Protein AF-A0A7L3LLZ7-F1 (afdb_monomer)

Organism: NCBI:txid2529409

Secondary structure (DSSP, 8-sta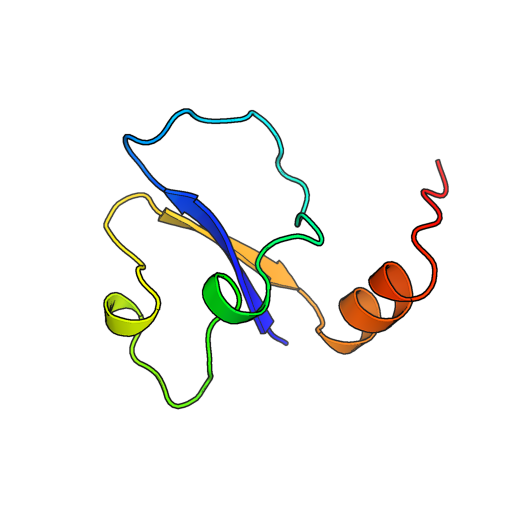te):
-EEEEEE-TTS------S--SS-HHHHBPPTTS-TTTTT--TT-EEEEE-HHHHHHHHHS-----

Structure (mmCIF, N/CA/C/O backbone):
data_AF-A0A7L3LLZ7-F1
#
_entry.id   AF-A0A7L3LLZ7-F1
#
loop_
_atom_site.group_PDB
_atom_site.id
_atom_site.type_symbol
_atom_site.label_atom_id
_atom_site.label_alt_id
_atom_site.label_comp_id
_atom_site.label_asym_id
_atom_site.label_entity_id
_atom_site.label_seq_id
_atom_site.pdbx_PDB_ins_code
_atom_site.Cartn_x
_atom_site.Cartn_y
_atom_site.Cartn_z
_atom_site.occupancy
_atom_site.B_iso_or_equiv
_atom_site.auth_seq_id
_atom_site.auth_comp_id
_atom_site.auth_asym_id
_atom_site.auth_atom_id
_atom_site.pdbx_PDB_model_num
ATOM 1 N N . ASP A 1 1 ? -6.679 0.387 -7.133 1.00 83.12 1 ASP A N 1
ATOM 2 C CA . ASP A 1 1 ? -5.402 1.016 -6.719 1.00 83.12 1 ASP A CA 1
ATOM 3 C C . ASP A 1 1 ? -5.017 0.518 -5.335 1.00 83.12 1 ASP A C 1
ATOM 5 O O . ASP A 1 1 ? -5.893 0.041 -4.626 1.00 83.12 1 ASP A O 1
ATOM 9 N N . THR A 1 2 ? -3.745 0.588 -4.948 1.00 90.25 2 THR A N 1
ATOM 10 C CA . THR A 1 2 ? -3.266 0.119 -3.638 1.00 90.25 2 THR A CA 1
ATOM 11 C C . THR A 1 2 ? -2.176 1.027 -3.064 1.00 90.25 2 THR A C 1
ATOM 13 O O . THR A 1 2 ? -1.570 1.829 -3.781 1.00 90.25 2 THR A O 1
ATOM 16 N N . MET A 1 3 ? -1.947 0.919 -1.752 1.00 91.81 3 MET A N 1
ATOM 17 C CA . MET A 1 3 ? -0.930 1.675 -1.018 1.00 91.81 3 MET A CA 1
ATOM 18 C C . MET A 1 3 ? 0.033 0.742 -0.292 1.00 91.81 3 MET A C 1
ATOM 20 O O . MET A 1 3 ? -0.398 -0.201 0.373 1.00 91.81 3 MET A O 1
ATOM 24 N N . LYS A 1 4 ? 1.331 1.057 -0.341 1.00 91.19 4 LYS A N 1
ATOM 25 C CA . LYS A 1 4 ? 2.376 0.346 0.410 1.00 91.19 4 LYS A CA 1
ATOM 2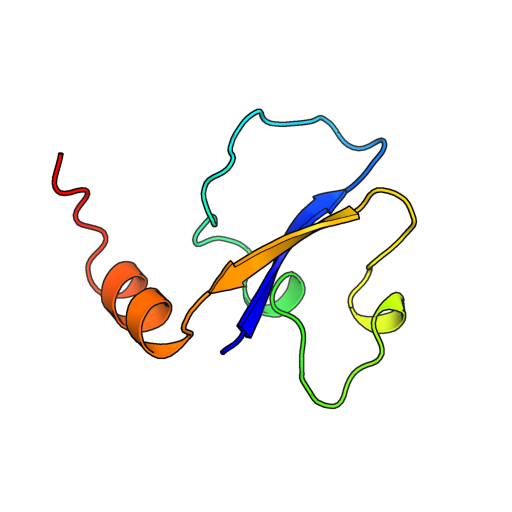6 C C . LYS A 1 4 ? 3.244 1.314 1.206 1.00 91.19 4 LYS A C 1
ATOM 28 O O . LYS A 1 4 ? 3.647 2.352 0.686 1.00 91.19 4 LYS A O 1
ATOM 33 N N . ILE A 1 5 ? 3.571 0.961 2.448 1.00 90.25 5 ILE A N 1
ATOM 34 C CA . ILE A 1 5 ? 4.569 1.683 3.249 1.00 90.25 5 ILE A CA 1
ATOM 35 C C . ILE A 1 5 ? 5.959 1.446 2.656 1.00 90.25 5 ILE A C 1
ATOM 37 O O . ILE A 1 5 ? 6.411 0.304 2.586 1.00 90.25 5 ILE A O 1
ATOM 41 N N . ILE A 1 6 ? 6.635 2.529 2.262 1.00 88.44 6 ILE A N 1
ATOM 42 C CA . ILE A 1 6 ? 8.005 2.490 1.719 1.00 88.44 6 ILE A CA 1
ATOM 43 C C . ILE A 1 6 ? 9.039 3.058 2.695 1.00 88.44 6 ILE A C 1
ATOM 45 O O . ILE A 1 6 ? 10.201 2.668 2.655 1.00 88.44 6 ILE A O 1
ATOM 49 N N . HIS A 1 7 ? 8.626 3.926 3.622 1.00 85.31 7 HIS A N 1
ATOM 50 C CA . HIS A 1 7 ? 9.508 4.454 4.657 1.00 85.31 7 HIS A CA 1
ATOM 51 C C . HIS A 1 7 ? 8.735 4.804 5.930 1.00 85.31 7 HIS A C 1
ATOM 53 O O . HIS A 1 7 ? 7.621 5.325 5.878 1.00 85.31 7 HIS A O 1
ATOM 59 N N . GLN A 1 8 ? 9.351 4.549 7.086 1.00 82.62 8 GLN A N 1
ATOM 60 C CA . GLN A 1 8 ? 8.866 5.007 8.385 1.00 82.62 8 GLN A CA 1
ATOM 61 C C . GLN A 1 8 ? 9.856 6.004 8.972 1.00 82.62 8 GLN A C 1
ATOM 63 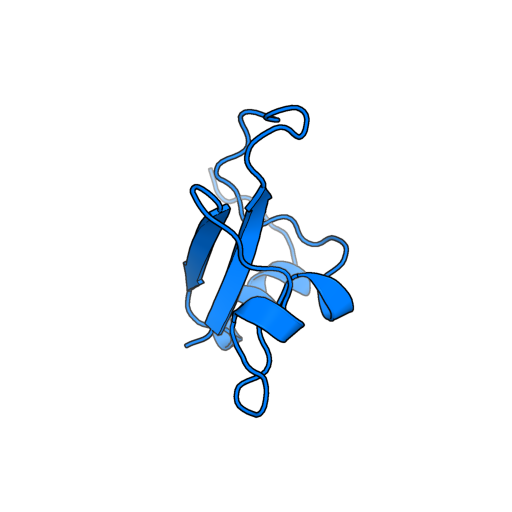O O . GLN A 1 8 ? 11.038 5.683 9.133 1.00 82.62 8 GLN A O 1
ATOM 68 N N . ALA A 1 9 ? 9.348 7.175 9.351 1.00 72.75 9 ALA A N 1
ATOM 69 C CA . ALA A 1 9 ? 10.132 8.180 10.042 1.00 72.75 9 ALA A CA 1
ATOM 70 C C . ALA A 1 9 ? 10.835 7.586 11.270 1.00 72.75 9 ALA A C 1
ATOM 72 O O . ALA A 1 9 ? 10.267 6.793 12.023 1.00 72.75 9 ALA A O 1
ATOM 73 N N . HIS A 1 10 ? 12.101 7.969 11.441 1.00 66.31 10 HIS A N 1
ATOM 74 C CA . HIS A 1 10 ? 12.996 7.559 12.529 1.00 66.31 10 HIS A CA 1
ATOM 75 C C . HIS A 1 10 ? 13.529 6.114 12.446 1.00 66.31 10 HIS A C 1
ATOM 77 O O . HIS A 1 1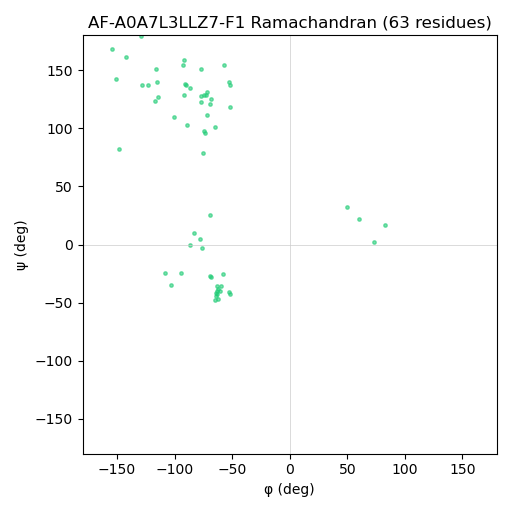0 ? 14.302 5.704 13.313 1.00 66.31 10 HIS A O 1
ATOM 83 N N . LYS A 1 11 ? 13.197 5.351 11.396 1.00 58.62 11 LYS A N 1
ATOM 84 C CA . LYS A 1 11 ? 13.996 4.192 10.959 1.00 58.62 11 LYS A CA 1
ATOM 85 C C . LYS A 1 11 ? 15.019 4.643 9.910 1.00 58.62 11 LYS A C 1
ATOM 87 O O . LYS A 1 11 ? 14.84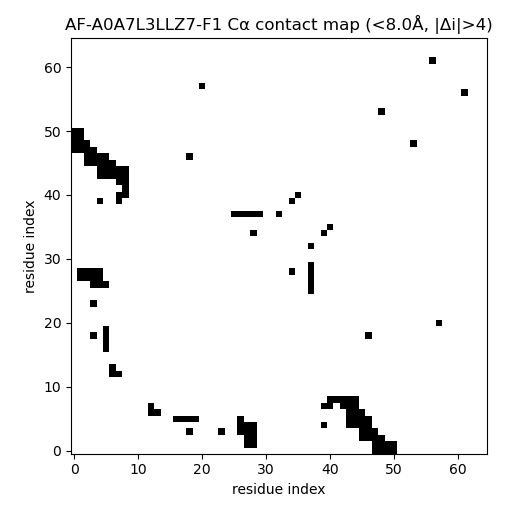9 5.697 9.300 1.00 58.62 11 LYS A O 1
ATOM 92 N N . SER A 1 12 ? 16.098 3.879 9.710 1.00 56.91 12 SER A N 1
ATOM 93 C CA . SER A 1 12 ? 17.111 4.203 8.695 1.00 56.91 12 SER A CA 1
ATOM 94 C C . SER A 1 12 ? 16.445 4.425 7.336 1.00 56.91 12 SER A C 1
ATOM 96 O O . SER A 1 12 ? 15.793 3.526 6.810 1.00 56.91 12 SER A O 1
ATOM 98 N N . LYS A 1 13 ? 16.588 5.635 6.785 1.00 53.03 13 LYS A N 1
ATOM 99 C CA . LYS A 1 13 ? 16.087 5.976 5.455 1.00 53.03 13 LYS A CA 1
ATOM 100 C C . LYS A 1 13 ? 17.003 5.335 4.422 1.00 53.03 13 LYS A C 1
ATOM 102 O O . LYS A 1 13 ? 18.071 5.865 4.128 1.00 53.03 13 LYS A O 1
ATOM 107 N N . THR A 1 14 ? 16.620 4.177 3.895 1.00 54.81 14 THR A N 1
ATOM 108 C CA . THR A 1 14 ? 17.165 3.733 2.614 1.00 54.81 14 THR A CA 1
ATOM 109 C C . THR A 1 14 ? 16.596 4.686 1.566 1.00 54.81 14 THR A C 1
ATOM 111 O O . THR A 1 14 ? 15.394 4.931 1.531 1.00 54.81 14 THR A O 1
ATOM 114 N N . GLY A 1 15 ? 17.452 5.325 0.767 1.00 55.91 15 GLY A N 1
ATOM 115 C CA . GLY A 1 15 ? 17.046 6.293 -0.264 1.00 55.91 15 GLY A CA 1
ATOM 116 C C . GLY A 1 15 ? 16.301 5.664 -1.448 1.00 55.91 15 GLY A C 1
ATOM 117 O O . GLY A 1 15 ? 16.364 6.187 -2.556 1.00 55.91 15 GLY A O 1
ATOM 118 N N . GLU A 1 16 ? 15.650 4.524 -1.237 1.00 56.72 16 GLU A N 1
ATOM 119 C CA . GLU A 1 16 ? 14.945 3.777 -2.262 1.00 56.72 16 GLU A CA 1
ATOM 120 C C . GLU A 1 16 ? 13.505 4.277 -2.342 1.00 56.72 16 GLU A C 1
ATOM 122 O O . GLU A 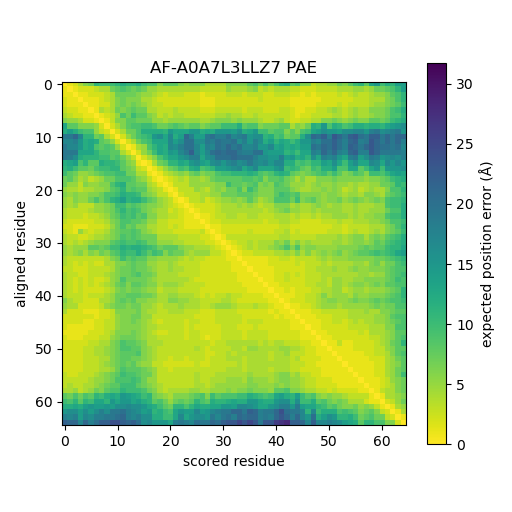1 16 ? 12.656 3.962 -1.515 1.00 56.72 16 GLU A O 1
ATOM 127 N N . LEU A 1 17 ? 13.236 5.081 -3.370 1.00 62.19 17 LEU A N 1
ATOM 128 C CA . LEU A 1 17 ? 11.888 5.530 -3.740 1.00 62.19 17 LEU A CA 1
ATOM 129 C C . LEU A 1 17 ? 11.098 4.447 -4.494 1.00 62.19 17 LEU A C 1
ATOM 131 O O . LEU A 1 17 ? 10.007 4.704 -4.999 1.00 62.19 17 LEU A O 1
ATOM 135 N N . ILE A 1 18 ? 11.673 3.251 -4.622 1.00 68.62 18 ILE A N 1
ATOM 136 C CA . ILE A 1 18 ? 11.098 2.140 -5.369 1.00 68.62 18 ILE A CA 1
ATOM 137 C C . ILE A 1 18 ? 10.236 1.312 -4.419 1.00 68.62 18 ILE A C 1
ATOM 139 O O . ILE A 1 18 ? 10.618 1.023 -3.285 1.00 68.62 18 ILE A O 1
ATOM 143 N N . VAL A 1 19 ? 9.062 0.904 -4.900 1.00 78.88 19 VAL A N 1
ATOM 144 C CA . VAL A 1 19 ? 8.211 -0.061 -4.203 1.00 78.88 19 VAL A CA 1
ATOM 145 C C . VAL A 1 19 ? 8.953 -1.398 -4.155 1.00 78.88 19 VAL A C 1
ATOM 147 O O . VAL A 1 19 ? 8.991 -2.117 -5.151 1.00 78.88 19 VAL A O 1
ATOM 150 N N . SER A 1 20 ? 9.562 -1.730 -3.011 1.00 77.50 20 SER A N 1
ATOM 151 C CA . SER A 1 20 ? 10.217 -3.033 -2.822 1.00 77.50 20 SER A CA 1
ATOM 152 C C . SER A 1 20 ? 9.218 -4.179 -3.057 1.00 77.50 20 SER A C 1
ATOM 154 O O . SER A 1 20 ? 8.007 -4.007 -2.889 1.00 77.50 20 SER A O 1
ATOM 156 N N . LEU A 1 21 ? 9.705 -5.359 -3.440 1.00 82.19 21 LEU A N 1
ATOM 157 C CA . LEU A 1 21 ? 8.900 -6.584 -3.563 1.00 82.19 21 LEU A CA 1
ATOM 158 C C . LEU A 1 21 ? 8.793 -7.369 -2.241 1.00 82.19 21 LEU A C 1
ATOM 160 O O . LEU A 1 21 ? 8.157 -8.423 -2.187 1.00 82.19 21 LEU A O 1
ATOM 164 N N . GLU A 1 22 ? 9.427 -6.867 -1.181 1.00 79.62 22 GLU A N 1
ATOM 165 C CA . GLU A 1 22 ? 9.547 -7.529 0.120 1.00 79.62 22 GLU A CA 1
ATOM 166 C C . GLU A 1 22 ? 8.427 -7.136 1.095 1.00 79.62 22 GLU A C 1
ATOM 168 O O . GLU A 1 22 ? 7.858 -6.046 1.003 1.00 79.62 22 GLU A O 1
ATOM 173 N N . ASP A 1 23 ? 8.127 -8.026 2.050 1.00 82.19 23 ASP A N 1
ATOM 174 C CA . ASP A 1 23 ? 7.1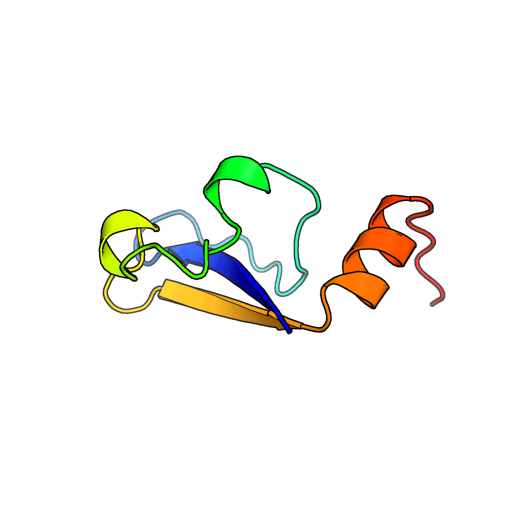84 -7.818 3.167 1.00 82.19 23 ASP A CA 1
ATOM 175 C C . ASP A 1 23 ? 5.791 -7.265 2.773 1.00 82.19 23 ASP A C 1
ATOM 177 O O . ASP A 1 23 ? 5.146 -6.558 3.552 1.00 82.19 23 ASP A O 1
ATOM 181 N N . ASP A 1 24 ? 5.280 -7.617 1.587 1.00 85.38 24 ASP A N 1
ATOM 182 C CA . ASP A 1 24 ? 3.963 -7.172 1.094 1.00 85.38 24 ASP A CA 1
ATOM 183 C C . ASP A 1 24 ? 2.822 -7.422 2.082 1.00 85.38 24 ASP A C 1
ATOM 185 O O . ASP A 1 24 ? 2.015 -6.526 2.318 1.00 85.38 24 ASP A O 1
ATOM 189 N N . ASP A 1 25 ? 2.792 -8.592 2.725 1.00 84.06 25 ASP A N 1
ATOM 190 C CA . ASP A 1 25 ? 1.758 -8.959 3.701 1.00 84.06 25 ASP A CA 1
ATOM 191 C C . ASP A 1 25 ? 1.645 -7.988 4.886 1.00 84.06 25 ASP A C 1
ATOM 193 O O . ASP A 1 25 ? 0.592 -7.905 5.525 1.00 84.06 25 ASP A O 1
ATOM 197 N N . LYS A 1 26 ? 2.735 -7.279 5.206 1.00 83.62 26 LYS A N 1
ATOM 198 C CA . LYS A 1 26 ? 2.799 -6.320 6.316 1.00 83.62 26 LYS A CA 1
ATOM 199 C C . LYS A 1 26 ? 2.725 -4.874 5.848 1.00 83.62 26 LYS A C 1
ATOM 201 O O . LYS A 1 26 ? 2.209 -4.038 6.582 1.00 83.62 26 LYS A O 1
ATOM 206 N N . LEU A 1 27 ? 3.308 -4.574 4.690 1.00 87.94 27 LEU A N 1
ATOM 207 C CA . LEU A 1 27 ? 3.512 -3.206 4.219 1.00 87.94 27 LEU A CA 1
ATOM 208 C C . LEU A 1 27 ? 2.393 -2.720 3.295 1.00 87.94 27 LEU A C 1
ATOM 210 O O . LEU A 1 27 ? 2.201 -1.507 3.200 1.00 87.94 27 LEU A O 1
ATOM 214 N N . ILE A 1 28 ? 1.671 -3.621 2.617 1.00 90.94 28 ILE A N 1
ATOM 215 C CA . ILE A 1 28 ? 0.497 -3.263 1.812 1.00 90.94 28 ILE A CA 1
ATOM 216 C C . ILE A 1 28 ? -0.691 -3.018 2.742 1.00 90.94 28 ILE A C 1
ATOM 218 O O . ILE A 1 28 ? -1.033 -3.838 3.599 1.00 90.94 28 ILE A O 1
ATOM 222 N N . LEU A 1 29 ? -1.330 -1.865 2.567 1.00 91.62 29 LEU A N 1
ATOM 223 C CA . LEU A 1 29 ? -2.501 -1.481 3.340 1.00 91.62 29 LEU A CA 1
ATOM 224 C C . LEU A 1 29 ? -3.702 -2.329 2.914 1.00 91.62 29 LEU A C 1
ATOM 226 O O . LEU A 1 29 ? -4.011 -2.449 1.732 1.00 91.62 29 LEU A O 1
ATOM 230 N N . LYS A 1 30 ? -4.404 -2.886 3.902 1.00 89.62 30 LYS A N 1
ATOM 231 C CA . LYS A 1 30 ? -5.671 -3.594 3.691 1.00 89.62 30 LYS A CA 1
ATOM 232 C C . LYS A 1 30 ? -6.820 -2.595 3.718 1.00 89.62 30 LYS A C 1
ATOM 234 O O . LYS A 1 30 ? -6.870 -1.773 4.632 1.00 89.62 30 LYS A O 1
ATOM 239 N N . GLU A 1 31 ? -7.745 -2.706 2.771 1.00 86.44 31 GLU A N 1
ATOM 240 C CA . GLU A 1 31 ? -8.894 -1.796 2.648 1.00 86.44 31 GLU A CA 1
ATOM 241 C C . GLU A 1 31 ? -9.787 -1.803 3.900 1.00 86.44 31 GLU A C 1
ATOM 243 O O . GLU A 1 31 ? -10.249 -0.754 4.339 1.00 86.44 31 GLU A O 1
ATOM 248 N N . ASP A 1 32 ? -9.938 -2.961 4.550 1.00 89.06 32 ASP A N 1
ATOM 249 C CA . ASP A 1 32 ? -10.727 -3.120 5.780 1.00 89.06 32 ASP A CA 1
ATOM 250 C C . ASP A 1 32 ? -9.973 -2.738 7.074 1.00 89.06 32 ASP A C 1
ATOM 252 O O . ASP A 1 32 ? -10.434 -3.024 8.181 1.00 89.06 32 ASP A O 1
ATOM 256 N N . SER A 1 33 ? -8.785 -2.129 6.975 1.00 88.12 33 SER A N 1
ATOM 257 C CA . SER A 1 33 ? -7.936 -1.797 8.124 1.00 88.12 33 SER A CA 1
ATOM 258 C C . SER A 1 33 ? -7.746 -0.291 8.297 1.00 88.12 33 SER A C 1
ATOM 260 O O . SER A 1 33 ? -7.737 0.488 7.348 1.00 88.12 33 SER A O 1
ATOM 262 N N . THR A 1 34 ? -7.542 0.145 9.541 1.00 91.19 34 THR A N 1
ATOM 263 C CA . THR A 1 34 ? -7.202 1.549 9.816 1.00 91.19 34 THR A CA 1
ATOM 264 C C . THR A 1 34 ? -5.737 1.832 9.481 1.00 91.19 34 THR A C 1
ATOM 266 O O . THR A 1 34 ? -4.877 0.969 9.662 1.00 91.19 34 THR A O 1
ATOM 269 N N . LEU A 1 35 ? -5.415 3.077 9.106 1.00 89.88 35 LEU A N 1
ATOM 270 C CA . LEU A 1 35 ? -4.029 3.515 8.866 1.00 89.88 35 LEU A CA 1
ATOM 271 C C . LEU A 1 35 ? -3.103 3.195 10.053 1.00 89.88 35 LEU A C 1
ATOM 273 O O . LEU A 1 35 ? -1.995 2.697 9.873 1.00 89.88 35 LEU A O 1
ATOM 277 N N . LYS A 1 36 ? -3.590 3.398 11.283 1.00 89.75 36 LYS A N 1
ATOM 278 C CA . LYS A 1 36 ? -2.844 3.067 12.504 1.00 89.75 36 LYS A CA 1
ATOM 279 C C . LYS A 1 36 ? -2.576 1.565 12.630 1.00 89.75 36 LYS A C 1
ATOM 281 O O . LYS A 1 36 ? -1.477 1.179 13.014 1.00 89.75 36 LYS A O 1
ATOM 286 N N . ALA A 1 37 ? -3.560 0.722 12.315 1.00 89.38 37 ALA A N 1
ATOM 287 C CA . ALA A 1 37 ? -3.401 -0.732 12.344 1.00 89.38 37 ALA A CA 1
ATOM 288 C C . ALA A 1 37 ? -2.459 -1.240 11.240 1.00 89.38 37 ALA A C 1
ATOM 290 O O . ALA A 1 37 ? -1.772 -2.235 11.446 1.00 89.38 37 ALA A O 1
ATOM 291 N N . ALA A 1 38 ? -2.369 -0.527 10.114 1.00 88.12 38 ALA A N 1
ATOM 292 C CA . ALA A 1 38 ? -1.369 -0.765 9.074 1.00 88.12 38 ALA A CA 1
ATOM 293 C C . ALA A 1 38 ? 0.039 -0.250 9.440 1.00 88.12 38 ALA A C 1
ATOM 295 O O . ALA A 1 38 ? 0.977 -0.439 8.676 1.00 88.12 38 ALA A O 1
ATOM 296 N N . GLY A 1 39 ? 0.216 0.393 10.601 1.00 88.25 39 GLY A N 1
ATOM 297 C CA . GLY A 1 39 ? 1.513 0.906 11.045 1.00 88.25 39 GLY A CA 1
ATOM 298 C C . GLY A 1 39 ? 1.892 2.269 10.461 1.00 88.25 39 GLY A C 1
ATOM 299 O O . GLY A 1 39 ? 3.061 2.649 10.527 1.00 88.25 39 GLY A O 1
ATOM 300 N N . VAL A 1 40 ? 0.928 3.014 9.910 1.00 89.38 40 VAL A N 1
ATOM 301 C CA . VAL A 1 40 ? 1.132 4.400 9.472 1.00 89.38 40 VAL A CA 1
ATOM 302 C C . VAL A 1 40 ? 1.208 5.314 10.696 1.00 89.38 40 VAL A C 1
ATOM 304 O O . VAL A 1 40 ? 0.328 5.308 11.561 1.00 89.38 40 VAL A O 1
ATOM 307 N N . ALA A 1 41 ? 2.264 6.118 10.748 1.00 90.31 41 ALA A N 1
ATOM 308 C CA . ALA A 1 41 ? 2.512 7.139 11.759 1.00 90.31 41 ALA A CA 1
ATOM 309 C C . ALA A 1 41 ? 2.838 8.487 11.094 1.00 90.31 41 ALA A C 1
ATOM 311 O O . ALA A 1 41 ? 2.890 8.590 9.866 1.00 90.31 41 ALA A O 1
ATOM 312 N N . ASN A 1 42 ? 3.073 9.526 11.902 1.00 88.69 42 ASN A N 1
ATOM 313 C CA . ASN A 1 42 ? 3.563 10.804 11.381 1.00 88.69 42 ASN A CA 1
ATOM 314 C C . ASN A 1 42 ? 4.821 10.588 10.530 1.00 88.69 42 ASN A C 1
ATOM 316 O O . ASN A 1 42 ? 5.660 9.756 10.871 1.00 88.69 42 ASN A O 1
ATOM 320 N N . GLU A 1 43 ? 4.904 11.319 9.415 1.00 88.06 43 GLU A N 1
ATOM 321 C CA . GLU A 1 43 ? 6.036 11.278 8.477 1.00 88.06 43 GLU A CA 1
ATOM 322 C C . GLU A 1 43 ? 6.299 9.890 7.841 1.00 88.06 43 GLU A C 1
ATOM 324 O O . GLU A 1 43 ? 7.390 9.615 7.348 1.00 88.06 43 GLU A O 1
ATOM 329 N N . THR A 1 44 ? 5.298 9.000 7.813 1.00 88.44 44 THR A N 1
ATOM 330 C CA . THR A 1 44 ? 5.365 7.757 7.019 1.00 88.44 44 THR A CA 1
ATOM 331 C C . THR A 1 44 ? 5.218 8.077 5.532 1.00 88.44 44 THR A C 1
ATOM 333 O O . THR A 1 44 ? 4.251 8.729 5.138 1.00 88.44 44 THR A O 1
ATOM 336 N N . GLU A 1 45 ? 6.138 7.588 4.701 1.00 88.81 45 GLU A N 1
ATOM 337 C CA . GLU A 1 45 ? 6.045 7.714 3.242 1.00 88.81 45 GLU A CA 1
ATOM 338 C C . GLU A 1 45 ? 5.336 6.472 2.677 1.00 88.81 45 GLU A C 1
ATOM 340 O O . GLU A 1 45 ? 5.692 5.326 2.985 1.00 88.81 45 GLU A O 1
ATOM 345 N N . LEU A 1 46 ? 4.314 6.709 1.853 1.00 88.88 46 LEU A N 1
ATOM 346 C CA . LEU A 1 46 ? 3.520 5.682 1.183 1.00 88.88 46 LEU A CA 1
ATOM 347 C C . LEU A 1 46 ? 3.717 5.788 -0.328 1.00 88.88 46 LEU A C 1
ATOM 349 O O . LEU A 1 46 ? 3.706 6.886 -0.882 1.00 88.88 46 LEU A O 1
ATOM 353 N N . ALA A 1 47 ? 3.819 4.645 -0.995 1.00 89.19 47 ALA A N 1
ATOM 354 C CA . ALA A 1 47 ? 3.650 4.561 -2.436 1.00 89.19 47 ALA A CA 1
ATOM 355 C C . ALA A 1 47 ? 2.184 4.276 -2.768 1.00 89.19 47 ALA A C 1
ATOM 357 O O . ALA A 1 47 ? 1.565 3.429 -2.125 1.00 89.19 47 ALA A O 1
ATOM 358 N N . PHE A 1 48 ? 1.658 4.950 -3.790 1.00 89.44 48 PHE A N 1
ATOM 359 C CA . PHE A 1 48 ? 0.327 4.714 -4.347 1.00 89.44 48 PHE A CA 1
ATOM 360 C C . PHE A 1 48 ? 0.463 4.257 -5.799 1.00 89.44 48 PHE A C 1
ATOM 362 O O . PHE A 1 48 ? 1.108 4.940 -6.596 1.00 89.44 48 PHE A O 1
ATOM 369 N N . PHE A 1 49 ? -0.086 3.090 -6.128 1.00 88.81 49 PHE A N 1
ATOM 370 C CA . PHE A 1 49 ? 0.116 2.447 -7.428 1.00 88.81 49 PHE A CA 1
ATOM 371 C C . PHE A 1 49 ? -1.034 1.502 -7.800 1.00 88.81 49 PHE A C 1
ATOM 373 O O . PHE A 1 49 ? -1.878 1.149 -6.974 1.00 88.81 49 PHE A O 1
ATOM 380 N N . CYS A 1 50 ? -1.061 1.065 -9.059 1.00 90.50 50 CYS A N 1
ATOM 381 C CA . CYS A 1 50 ? -2.004 0.062 -9.538 1.00 90.50 50 CYS A CA 1
ATOM 382 C C . CYS A 1 50 ? -1.568 -1.342 -9.090 1.00 90.50 50 CYS A C 1
ATOM 384 O O . CYS A 1 50 ? -0.460 -1.789 -9.386 1.00 90.50 50 CYS A O 1
ATOM 386 N N . GLU A 1 51 ? -2.441 -2.050 -8.370 1.00 88.88 51 GLU A N 1
ATOM 387 C CA . GLU A 1 51 ? -2.138 -3.389 -7.851 1.00 88.88 51 GLU A CA 1
ATOM 388 C C . GLU A 1 51 ? -1.882 -4.405 -8.976 1.00 88.88 51 GLU A C 1
ATOM 390 O O . GLU A 1 51 ? -0.999 -5.253 -8.855 1.00 88.88 51 GLU A O 1
ATOM 395 N N . GLU A 1 52 ? -2.632 -4.311 -10.075 1.00 89.38 52 GLU A N 1
ATOM 396 C CA . GLU A 1 52 ? -2.493 -5.222 -11.212 1.00 89.38 52 GLU A CA 1
ATOM 397 C C . GLU A 1 52 ? -1.118 -5.072 -11.877 1.00 89.38 52 GLU A C 1
ATOM 399 O O . GLU A 1 52 ? -0.408 -6.065 -12.046 1.00 89.38 52 GLU A O 1
ATOM 404 N N . ASP A 1 53 ? -0.688 -3.834 -12.142 1.00 88.44 53 ASP A N 1
ATOM 405 C CA . ASP A 1 53 ? 0.645 -3.543 -12.683 1.00 88.44 53 ASP A CA 1
ATOM 406 C C . ASP A 1 53 ? 1.755 -4.023 -11.743 1.00 88.44 53 ASP A C 1
ATOM 408 O O . ASP A 1 53 ? 2.745 -4.608 -12.183 1.00 88.44 53 ASP A O 1
ATOM 412 N N . TYR A 1 54 ? 1.569 -3.846 -10.434 1.00 88.12 54 TYR A N 1
ATOM 413 C CA . TYR A 1 54 ? 2.513 -4.334 -9.435 1.00 88.12 54 TYR A CA 1
ATOM 414 C C . TYR A 1 54 ? 2.620 -5.861 -9.420 1.00 88.12 54 TYR A C 1
ATOM 416 O O . TYR A 1 54 ? 3.725 -6.399 -9.384 1.00 88.12 54 TYR A O 1
ATOM 424 N N . ARG A 1 55 ? 1.494 -6.582 -9.485 1.00 86.94 55 ARG A N 1
ATOM 425 C CA . ARG A 1 55 ? 1.481 -8.052 -9.562 1.00 86.94 55 ARG A CA 1
ATOM 426 C C . ARG A 1 55 ? 2.140 -8.548 -10.850 1.00 86.94 55 ARG A C 1
ATOM 428 O O . ARG A 1 55 ? 2.907 -9.508 -10.793 1.00 86.94 55 ARG A O 1
ATOM 435 N N . ASN A 1 56 ? 1.896 -7.872 -11.974 1.00 88.38 56 ASN A N 1
ATOM 436 C CA . ASN A 1 56 ? 2.535 -8.167 -13.257 1.00 88.38 56 ASN A CA 1
ATOM 437 C C . ASN A 1 56 ? 4.057 -7.966 -13.184 1.00 88.38 56 ASN A C 1
ATOM 439 O O . ASN A 1 56 ? 4.812 -8.857 -13.577 1.00 88.38 56 ASN A O 1
ATOM 443 N N . TYR A 1 57 ? 4.513 -6.846 -12.614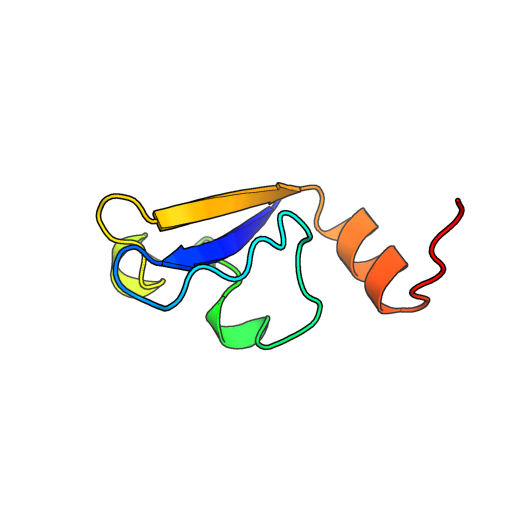 1.00 85.38 57 TYR A N 1
ATOM 444 C CA . TYR A 1 57 ? 5.935 -6.575 -12.390 1.00 85.38 57 TYR A CA 1
ATOM 445 C C . TYR A 1 57 ? 6.569 -7.584 -11.423 1.00 85.38 57 TYR A C 1
ATOM 447 O O . TYR A 1 57 ? 7.643 -8.108 -11.693 1.00 85.38 57 TYR A O 1
ATOM 455 N N . LYS A 1 58 ? 5.894 -7.934 -10.324 1.00 85.12 58 LYS A N 1
ATOM 456 C CA . LYS A 1 58 ? 6.389 -8.918 -9.349 1.00 85.12 58 LYS A CA 1
ATOM 457 C C . LYS A 1 58 ? 6.538 -10.321 -9.947 1.00 85.12 58 LYS A C 1
ATOM 459 O O . LYS A 1 58 ? 7.467 -11.037 -9.581 1.00 85.12 58 LYS A O 1
ATOM 464 N N . ALA A 1 59 ? 5.641 -10.720 -10.851 1.00 86.25 59 ALA A N 1
ATOM 465 C CA . ALA A 1 59 ? 5.707 -12.014 -11.532 1.00 86.25 59 ALA A CA 1
ATOM 466 C C . ALA A 1 59 ? 6.878 -12.110 -12.524 1.00 86.25 59 ALA A C 1
ATOM 468 O O . ALA A 1 59 ? 7.374 -13.206 -12.784 1.00 86.25 59 ALA A O 1
ATOM 469 N N . ASN A 1 60 ? 7.327 -10.977 -13.069 1.00 84.38 60 ASN A N 1
ATOM 470 C CA . ASN A 1 60 ? 8.470 -10.902 -13.968 1.00 84.38 60 ASN A CA 1
ATOM 471 C C . ASN A 1 60 ? 9.191 -9.552 -13.791 1.00 84.38 60 ASN A C 1
ATOM 473 O O . ASN A 1 60 ? 8.925 -8.622 -14.560 1.00 84.38 60 ASN A O 1
ATOM 477 N N . PRO A 1 61 ? 10.075 -9.419 -12.781 1.00 77.19 61 PRO A N 1
ATOM 478 C CA . PRO A 1 61 ? 10.718 -8.152 -12.450 1.00 77.19 61 PRO A CA 1
ATOM 479 C C . PRO A 1 61 ? 11.807 -7.840 -13.475 1.00 77.19 61 PRO A C 1
ATOM 481 O O . PRO A 1 61 ? 12.997 -8.061 -13.255 1.00 77.19 61 PRO A O 1
ATOM 484 N N . VAL A 1 62 ? 11.387 -7.352 -14.639 1.00 75.31 62 VAL A N 1
ATOM 485 C CA . VAL A 1 62 ? 12.281 -6.877 -15.689 1.00 75.31 62 VAL A CA 1
ATOM 486 C C . VAL A 1 62 ? 12.318 -5.363 -15.604 1.00 75.31 62 VAL A C 1
ATOM 488 O O . VAL A 1 62 ? 11.348 -4.680 -15.931 1.00 75.31 62 VAL A O 1
ATOM 491 N N . SER A 1 63 ? 13.451 -4.829 -15.164 1.00 61.88 63 SER A N 1
ATOM 492 C CA . SER A 1 63 ? 13.722 -3.401 -15.276 1.00 61.88 63 SER A CA 1
ATOM 493 C C . SER A 1 63 ? 14.039 -3.089 -16.739 1.00 61.88 63 SER A C 1
ATOM 495 O O . SER A 1 63 ? 15.166 -3.294 -17.193 1.00 61.88 63 SER A O 1
ATOM 497 N N . ALA A 1 64 ? 13.035 -2.646 -17.497 1.00 59.47 64 ALA A N 1
ATOM 498 C CA . ALA A 1 64 ? 13.271 -1.999 -18.780 1.00 59.47 64 ALA A CA 1
ATOM 499 C C . ALA A 1 64 ? 13.852 -0.608 -18.489 1.00 59.47 64 ALA A C 1
ATOM 501 O O . ALA A 1 64 ? 13.192 0.224 -17.867 1.00 59.47 64 ALA A O 1
ATOM 502 N N . TRP A 1 65 ? 15.122 -0.430 -18.841 1.00 49.88 65 TRP A N 1
ATOM 503 C CA . TRP A 1 65 ? 15.864 0.824 -18.735 1.00 49.88 65 TRP A CA 1
ATOM 504 C C . TRP A 1 65 ? 15.540 1.757 -19.901 1.00 49.88 65 TRP A C 1
ATOM 506 O O . TRP A 1 65 ? 15.249 1.243 -21.007 1.00 49.88 65 TRP A O 1
#

Foldseek 3Di:
DWKFFPDDPPPDDPVDPDDDPPPCVQGIDDPPDDCVRSVDDPPTDMDDDDPVVVVVCSVPVDPPD

Radius of gyration: 12.42 Å; Cα contacts (8 Å, |Δi|>4): 70; chains: 1; bounding box: 28×23×31 Å

Sequence (65 aa):
DTMKIIHQAHKSKTGELIVSLEDDDKLILKEDSTLKAAGVANETELAFFCEEDYRNYKANPVSAW

pLDDT: mean 81.51, std 11.74, range [49.88, 91.81]

Mean predicted aligned error: 6.32 Å

InterPro domains:
  IPR018794 Uncharacterised protein family UPF0538 [PF10209] (1-65)
  IPR018794 Uncharacterised protein family UPF0538 [PTHR18444] (1-65)

Solvent-accessible surface area (backbone atoms only — not comparable to full-atom values): 4251 Å² total; per-residue (Å²): 117,45,42,31,62,67,44,54,62,94,51,89,80,70,92,60,90,60,84,71,91,64,66,53,91,62,34,42,58,54,90,95,51,52,59,63,79,53,67,54,56,80,76,44,42,68,47,77,48,52,52,67,61,49,52,54,37,70,78,54,80,70,83,82,127

=== Feature glossary ===
The features interleaved in this record are:

— What the protein is —

Sequence gives the chain of amino acids in standard one-letter code (A=alanine, C=cysteine, …, Y=tyrosine), read N→C. It is the only feature that is directly encoded by the gene; all structural features are derived from the folded form of this sequence.

Database cross-references. InterPro integrates a dozen domain/family signature databases into unified entries with residue-range hits. GO terms attach function/process/location labels with evidence codes. CATH codes position the fold in a four-level structural taxonomy. Organism is the NCBI-taxonomy species name.

— Where its atoms are —

Atomic coordinates in PDBx/mmCIF format — the same representation the Protein Data Bank distributes. Each line of the _atom_site loop places one backbone atom in Cartesian space (units: ångströms, origin: arbitrary).

The six renders are orthographic views along the three Cartesian axes in both directions. Representation (cartoon, sticks, or surface) and color scheme (sequence-rainbow or by-chain) vary across proteins so the training set covers all the common visualization conventions.

— Local backbone conformation —

Eight-state secondary structure (DSSP): H is the canonical α-helix, G the tighter 3₁₀-helix, I the wider π-helix; E/B are β-structure, T and S are turns and bends, and '-' is everything else. DSSP derives these from the pattern of main-chain N–H···O=C hydrogen bonds, not from the sequence.

P-SEA three-state annotation labels each residue as helix, strand, or coil based purely on the geometry of the Cα trace. It serves as a fallback when the full backbone (and thus DSSP) is unavailable.

The φ/ψ torsion pair specifies the backbone conformation at each residue. φ rotates about the N–Cα bond, ψ about the Cα–C bond. Steric clashes forbid most of the (φ, ψ) plane — the allowed regions (α-helix basin, β-sheet basin, left-handed helix) are the Ramachandran-allowed regions.

— Global shape and packing —

The geometric summary reports three shape descriptors. Rg (radius of gyration) measures how spread out the Cα atoms are about their centre of mass; compact globular proteins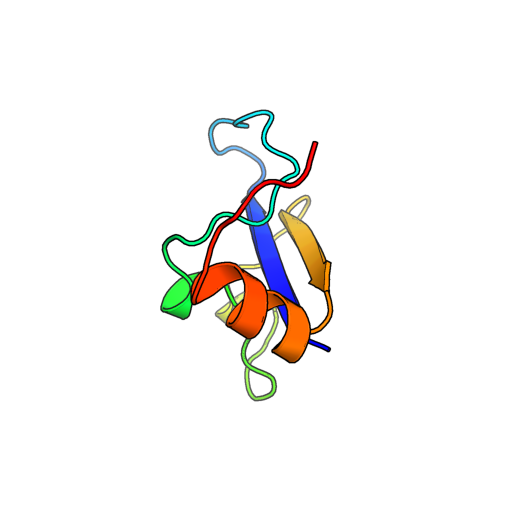 have small Rg, elongated or unfolded ones large. Cα contacts (<8 Å, |i−j|>4) count long-range residue pairs in spatial proximity — high for tightly packed folds, near zero for rods or random coil. The bounding-box extents give the protein's footprint along x, y, z in Å.

Solvent-accessible surface area (SASA) is the area in Å² traced out by the centre of a 1.4 Å probe sphere (a water molecule) rolled over the protein's van der Waals surface (Shrake–Rupley / Lee–Richards construction). Buried residues have near-zero SASA; fully exposed residues can exceed 200 Å². The total SASA scales roughly with the number of surface residues.

The contact map is a binary N×N matrix image: pixel (i, j) is dark where Cα_i and Cα_j are within 8 Å and |i−j|>4. Because the |i−j|>4 filter removes local helical contacts, off-diagonal stripes parallel to the main diagonal indicate parallel β-sheets; stripes perpendicular to it indicate antiparallel β-sheets. The Ramachandran plot scatters every residue's (φ, ψ) pair against the sterically allowed regions. The PAE heatmap renders the predicted-aligned-error matrix.

— Structural neighborhood —

3Di is Foldseek's structural alphabet. Each residue is assigned one of twenty discrete states based on how its Cα sits relative to its spatial (not sequential) neighbors. Aligning 3Di strings finds structural homologs roughly as well as full 3D superposition, but orders of magnitude faster.

Nearest PDB neighbors are the top structural matches found by Foldseek when searching this structure against the entire Protein Data Bank. Each hit reports a TM-score (0 to 1; >0.5 almost always implies the same fold) and an E-value. These are *structural* homologs — they may share no detectable sequence similarity.

— Confidence and disorder —

For AlphaFold models, the B-factor field carries pLDDT — the model's own estimate of local accuracy on a 0–100 scale. Regions with pLDDT<50 should be treated as essentially unmodeled; they often correspond to intrinsically disordered segments.

Crystallographic B-factors measure how much each atom's electron density is smeared out, in Å². They rise in mobile loops and surface residues and fall in the buried interior. In AlphaFold models this column is repurposed to hold pLDDT instead.

Predicted aligned error is AlphaFold's pairwise confidence. Unlike pLDDT (per-residue), PAE is per-residue-pair and captures whether two parts of the structure are correctly placed relative to each other. Units are ångströms of expected positional error.